Protein AF-A0A1M4E6E7-F1 (afdb_monomer)

Solvent-accessible surface area (backbone atoms only — not comparable to full-atom values): 6528 Å² total; per-residue (Å²): 132,89,39,64,47,79,44,74,67,29,55,73,58,96,92,48,53,74,45,84,75,86,51,70,71,58,51,50,50,50,50,45,44,38,40,73,74,68,56,32,71,35,40,33,35,38,52,87,64,72,74,53,52,64,54,43,57,74,66,66,56,88,43,69,46,52,59,44,64,66,33,90,90,25,52,57,87,53,26,81,80,34,68,26,37,28,43,30,72,54,100,85,47,65,46,80,37,74,61,40,56,54,48,54,56,53,59,74,77,104

pLDDT: mean 76.61, std 9.12, range [52.75, 95.19]

Nearest PDB structures (foldseek):
  7y4h-assembly1_A  TM=7.934E-01  e=4.158E-04  Actinomadura viridis
  4ap6-assembly3_C  TM=5.225E-01  e=5.499E-01  Homo sapiens
  4gx5-assembly2_D-3  TM=5.193E-01  e=1.842E+00  Geobacter sulfurreducens PCA
  4gx5-assembly1_A-2  TM=5.193E-01  e=1.970E+00  Geobacter sulfurreducens PCA
  4gx5-assembly1_B  TM=4.521E-01  e=3.606E+00  Geobacter sulfurreducens PCA

Mean predicted aligned error: 7.63 Å

Sequence (110 aa):
MKKGINYDTGFLPEGGSSRKVFEAETVAREMRVIADELHCQVVRVSGRDPELLDLFEREGVETALWFTFAGYTRLGEADLGSYGVVRMLDETRWEPKEVFHAMAARYARS

Structure (mmCIF, N/CA/C/O backbone):
data_AF-A0A1M4E6E7-F1
#
_entry.id   AF-A0A1M4E6E7-F1
#
loop_
_atom_site.group_PDB
_atom_site.id
_atom_site.type_symbol
_atom_site.label_atom_id
_atom_site.label_alt_id
_atom_site.label_comp_id
_atom_site.label_asym_id
_atom_site.label_entity_id
_atom_site.label_seq_id
_atom_site.pdbx_PDB_ins_code
_atom_site.Cartn_x
_atom_site.Cartn_y
_atom_site.Cartn_z
_atom_site.occupancy
_atom_site.B_iso_or_equiv
_atom_site.auth_seq_id
_atom_site.auth_comp_id
_atom_site.auth_asym_id
_atom_site.auth_atom_id
_atom_site.pdbx_PDB_model_num
ATOM 1 N N . MET A 1 1 ? -17.484 12.678 7.374 1.00 53.28 1 MET A N 1
ATOM 2 C CA . MET A 1 1 ? -16.614 12.327 6.230 1.00 53.28 1 MET A CA 1
ATOM 3 C C . MET A 1 1 ? -15.510 11.427 6.756 1.00 53.28 1 MET A C 1
ATOM 5 O O . MET A 1 1 ? -14.867 11.834 7.716 1.00 53.28 1 MET A O 1
ATOM 9 N N . LYS A 1 2 ? -15.349 10.205 6.225 1.00 66.50 2 LYS A N 1
ATOM 10 C CA . LYS A 1 2 ? -14.261 9.314 6.663 1.00 66.50 2 LYS A CA 1
ATOM 11 C C . LYS A 1 2 ? -12.926 9.893 6.190 1.00 66.50 2 LYS A C 1
ATOM 13 O O . LYS A 1 2 ? -12.819 10.284 5.030 1.00 66.50 2 LYS A O 1
ATOM 18 N N . LYS A 1 3 ? -11.943 9.986 7.086 1.00 66.94 3 LYS A N 1
ATOM 19 C CA . LYS A 1 3 ? -10.583 10.445 6.765 1.00 66.94 3 LYS A CA 1
ATOM 20 C C . LYS A 1 3 ? -9.712 9.235 6.462 1.00 66.94 3 LYS A C 1
ATOM 22 O O . LYS A 1 3 ? -9.804 8.238 7.173 1.00 66.94 3 LYS A O 1
ATOM 27 N N . GLY A 1 4 ? -8.873 9.323 5.437 1.00 78.50 4 GLY A N 1
ATOM 28 C CA . GLY A 1 4 ? -7.959 8.244 5.081 1.00 78.50 4 GLY A CA 1
ATOM 29 C C . GLY A 1 4 ? -6.560 8.740 4.760 1.00 78.50 4 GLY A C 1
ATOM 30 O O . GLY A 1 4 ? -6.378 9.917 4.454 1.00 78.50 4 GLY A O 1
ATOM 31 N N . ILE A 1 5 ? -5.585 7.839 4.849 1.00 77.88 5 ILE A N 1
ATOM 32 C CA . ILE A 1 5 ? -4.173 8.127 4.590 1.00 77.88 5 ILE A CA 1
ATOM 33 C C . ILE A 1 5 ? -3.546 7.030 3.731 1.00 77.88 5 ILE A C 1
ATOM 35 O O . ILE A 1 5 ? -3.950 5.870 3.799 1.00 77.88 5 ILE A O 1
ATOM 39 N N . ASN A 1 6 ? -2.559 7.396 2.912 1.00 80.44 6 ASN A N 1
ATOM 40 C CA . ASN A 1 6 ? -1.715 6.422 2.232 1.00 80.44 6 ASN A CA 1
ATOM 41 C C . ASN A 1 6 ? -0.545 6.014 3.137 1.00 80.44 6 ASN A C 1
ATOM 43 O O . ASN A 1 6 ? 0.188 6.878 3.611 1.00 80.44 6 ASN A O 1
ATOM 47 N N . TYR A 1 7 ? -0.341 4.714 3.310 1.00 81.94 7 TYR A N 1
ATOM 48 C CA . TYR A 1 7 ? 0.732 4.123 4.092 1.00 81.94 7 TYR A CA 1
ATOM 49 C C . TYR A 1 7 ? 1.666 3.329 3.171 1.00 81.94 7 TYR A C 1
ATOM 51 O O . TYR A 1 7 ? 1.301 2.278 2.646 1.00 81.94 7 TYR A O 1
ATOM 59 N N . ASP A 1 8 ? 2.856 3.873 2.919 1.00 80.44 8 ASP A N 1
ATOM 60 C CA . ASP A 1 8 ? 3.858 3.265 2.039 1.00 80.44 8 ASP A CA 1
ATOM 61 C C . ASP A 1 8 ? 4.680 2.227 2.825 1.00 80.44 8 ASP A C 1
ATOM 63 O O . ASP A 1 8 ? 5.282 2.542 3.861 1.00 80.44 8 ASP A O 1
ATOM 67 N N . THR A 1 9 ? 4.693 0.977 2.359 1.00 78.06 9 THR A N 1
ATOM 68 C CA . THR A 1 9 ? 5.478 -0.100 2.989 1.00 78.06 9 THR A CA 1
ATOM 69 C C . THR A 1 9 ? 6.909 -0.169 2.469 1.00 78.06 9 THR A C 1
ATOM 71 O O . THR A 1 9 ? 7.699 -0.975 2.951 1.00 78.06 9 THR A O 1
ATOM 74 N N . GLY A 1 10 ? 7.269 0.698 1.528 1.00 74.25 10 GLY A N 1
ATOM 75 C CA . GLY A 1 10 ? 8.558 0.736 0.871 1.00 74.25 10 GLY A CA 1
ATOM 76 C C . GLY A 1 10 ? 8.431 0.482 -0.627 1.00 74.25 10 GLY A C 1
ATOM 77 O O . GLY A 1 10 ? 7.708 -0.400 -1.097 1.00 74.25 10 GLY A O 1
ATOM 78 N N . PHE A 1 11 ? 9.212 1.240 -1.389 1.00 66.81 11 PHE A N 1
ATOM 79 C CA . PHE A 1 11 ? 9.469 0.987 -2.797 1.00 66.81 11 PHE A CA 1
ATOM 80 C C . PHE A 1 11 ? 10.733 0.125 -2.919 1.00 66.81 11 PHE A C 1
ATOM 82 O O . PHE A 1 11 ? 11.670 0.308 -2.145 1.00 66.81 11 PHE A O 1
ATOM 89 N N . LEU A 1 12 ? 10.779 -0.793 -3.889 1.00 62.50 12 LEU A N 1
ATOM 90 C CA . LEU A 1 12 ? 11.954 -1.634 -4.166 1.00 62.50 12 LEU A CA 1
ATOM 91 C C . LEU A 1 12 ? 12.690 -1.134 -5.430 1.00 62.50 12 LEU A C 1
ATOM 93 O O . LEU A 1 12 ? 12.469 -1.717 -6.496 1.00 62.50 12 LEU A O 1
ATOM 97 N N . PRO A 1 13 ? 13.494 -0.052 -5.390 1.00 58.88 13 PRO A N 1
ATOM 98 C CA . PRO A 1 13 ? 14.444 0.244 -6.459 1.00 58.88 13 PRO A CA 1
ATOM 99 C C . PRO A 1 13 ? 15.638 -0.721 -6.384 1.00 58.88 13 PRO A C 1
ATOM 101 O O . PRO A 1 13 ? 16.004 -1.150 -5.294 1.00 58.88 13 PRO A O 1
ATOM 104 N N . GLU A 1 14 ? 16.212 -1.056 -7.546 1.00 52.75 14 GLU A N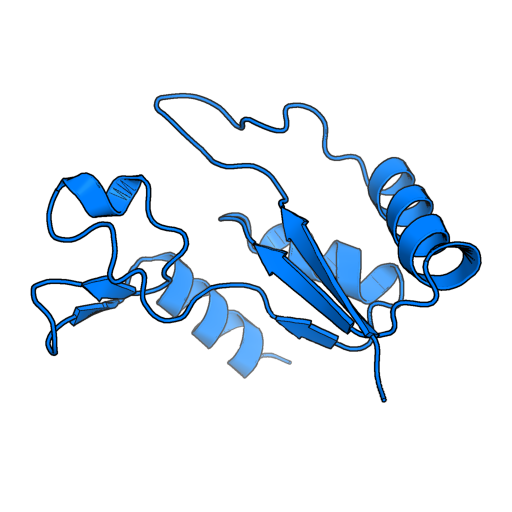 1
ATOM 105 C CA . GLU A 1 14 ? 17.452 -1.832 -7.761 1.00 52.75 14 GLU A CA 1
ATOM 106 C C . GLU A 1 14 ? 18.153 -2.341 -6.480 1.00 52.75 14 GLU A C 1
ATOM 108 O O . GLU A 1 14 ? 19.069 -1.716 -5.950 1.00 52.75 14 GLU A O 1
ATOM 113 N N . GLY A 1 15 ? 17.715 -3.502 -5.978 1.00 58.78 15 GLY A N 1
ATOM 114 C CA . GLY A 1 15 ? 18.430 -4.249 -4.937 1.00 58.78 15 GLY A CA 1
ATOM 115 C C . GLY A 1 15 ? 18.054 -3.981 -3.473 1.00 58.78 15 GLY A C 1
ATOM 116 O O . GLY A 1 15 ? 18.701 -4.557 -2.600 1.00 58.78 15 GLY A O 1
ATOM 117 N N . GLY A 1 16 ? 17.026 -3.183 -3.149 1.00 60.34 16 GLY A N 1
ATOM 118 C CA . GLY A 1 16 ? 16.581 -3.069 -1.749 1.00 60.34 16 GLY A CA 1
ATOM 119 C C . GLY A 1 16 ? 15.292 -2.285 -1.514 1.00 60.34 16 GLY A C 1
ATOM 120 O O . GLY A 1 16 ? 14.830 -1.558 -2.382 1.00 60.34 16 GLY A O 1
ATOM 121 N N . SER A 1 17 ? 14.699 -2.429 -0.323 1.00 71.75 17 SER A N 1
ATOM 122 C CA . SER A 1 17 ? 13.523 -1.645 0.093 1.00 71.75 17 SER A CA 1
ATOM 123 C C . SER A 1 17 ? 13.936 -0.257 0.576 1.00 71.75 17 SER A C 1
ATOM 125 O O . SER A 1 17 ? 14.875 -0.121 1.366 1.00 71.75 17 SER A O 1
ATOM 127 N N . SER A 1 18 ? 13.203 0.782 0.162 1.00 73.12 18 SER A N 1
ATOM 128 C CA . SER A 1 18 ? 13.336 2.131 0.725 1.00 73.12 18 SER A CA 1
ATOM 129 C C . SER A 1 18 ? 12.997 2.156 2.218 1.00 73.12 18 SER A C 1
ATOM 131 O O . SER A 1 18 ? 13.560 2.955 2.967 1.00 73.12 18 SER A O 1
ATOM 133 N N . ARG A 1 19 ? 12.143 1.231 2.671 1.00 78.62 19 ARG A N 1
ATOM 134 C CA . ARG A 1 19 ? 11.858 0.975 4.080 1.00 78.62 19 ARG A CA 1
ATOM 135 C C . ARG A 1 19 ? 12.600 -0.281 4.529 1.00 78.62 19 ARG A C 1
ATOM 137 O O . ARG A 1 19 ? 12.144 -1.401 4.332 1.00 78.62 19 ARG A O 1
ATOM 144 N N . LYS A 1 20 ? 13.776 -0.071 5.123 1.00 70.94 20 LYS A N 1
ATOM 145 C CA . LYS A 1 20 ? 14.710 -1.145 5.505 1.00 70.94 20 LYS A CA 1
ATOM 146 C C . LYS A 1 20 ? 14.285 -1.945 6.737 1.00 70.94 20 LYS A C 1
ATOM 148 O O . LYS A 1 20 ? 14.774 -3.049 6.927 1.00 70.94 20 LYS A O 1
ATOM 153 N N . VAL A 1 21 ? 13.429 -1.369 7.579 1.00 75.06 21 VAL A N 1
ATOM 154 C CA . VAL A 1 21 ? 12.944 -1.985 8.819 1.00 75.06 21 VAL A CA 1
ATOM 155 C C . VAL A 1 21 ? 11.422 -1.938 8.800 1.00 75.06 21 VAL A C 1
ATOM 157 O O . VAL A 1 21 ? 10.828 -0.858 8.698 1.00 75.06 21 VAL A O 1
ATOM 160 N N . PHE A 1 22 ? 10.803 -3.113 8.872 1.00 77.31 22 PHE A N 1
ATOM 161 C CA . PHE A 1 22 ? 9.354 -3.284 8.850 1.00 77.31 22 PHE A CA 1
ATOM 162 C C . PHE A 1 22 ? 8.945 -4.322 9.899 1.00 77.31 22 PHE A C 1
ATOM 164 O O . PHE A 1 22 ? 8.642 -5.467 9.589 1.00 77.31 22 PHE A O 1
ATOM 171 N N . GLU A 1 23 ? 8.993 -3.914 11.167 1.00 82.00 23 GLU A N 1
ATOM 172 C CA . GLU A 1 23 ? 8.640 -4.771 12.302 1.00 82.00 23 GLU A CA 1
ATOM 173 C C . GLU A 1 23 ? 7.173 -4.597 12.692 1.00 82.00 23 GLU A C 1
ATOM 175 O O . GLU A 1 23 ? 6.666 -3.470 12.727 1.00 82.00 23 GLU A O 1
ATOM 180 N N . ALA A 1 24 ? 6.521 -5.695 13.081 1.00 77.69 24 ALA A N 1
ATOM 181 C CA . ALA A 1 24 ? 5.116 -5.710 13.492 1.00 77.69 24 ALA A CA 1
ATOM 182 C C . ALA A 1 24 ? 4.796 -4.663 14.572 1.00 77.69 24 ALA A C 1
ATOM 184 O O . ALA A 1 24 ? 3.830 -3.917 14.452 1.00 77.69 24 ALA A O 1
ATOM 185 N N . GLU A 1 25 ? 5.660 -4.530 15.582 1.00 83.50 25 GLU A N 1
ATOM 186 C CA . GLU A 1 25 ? 5.485 -3.553 16.663 1.00 83.50 25 GLU A CA 1
ATOM 187 C C . GLU A 1 25 ? 5.522 -2.099 16.160 1.00 83.50 25 GLU A C 1
ATOM 189 O O . GLU A 1 25 ? 4.802 -1.228 16.657 1.00 83.50 25 GLU A O 1
ATOM 194 N N . THR A 1 26 ? 6.348 -1.825 15.146 1.00 86.12 26 THR A N 1
ATOM 195 C CA . THR A 1 26 ? 6.436 -0.491 14.545 1.00 86.12 26 THR A CA 1
ATOM 196 C C . THR A 1 26 ? 5.173 -0.177 13.754 1.00 86.12 26 THR A C 1
ATOM 198 O O . THR A 1 26 ? 4.623 0.910 13.918 1.00 86.12 26 THR A O 1
ATOM 201 N N . VAL A 1 27 ? 4.669 -1.138 12.976 1.00 83.94 27 VAL A N 1
ATOM 202 C CA . VAL A 1 27 ? 3.397 -0.995 12.252 1.00 83.94 27 VAL A CA 1
ATOM 203 C C . VAL A 1 27 ? 2.245 -0.786 13.232 1.00 83.94 27 VAL A C 1
ATOM 205 O O . VAL A 1 27 ? 1.491 0.167 13.076 1.00 83.94 27 VAL A O 1
ATOM 208 N N . ALA A 1 28 ? 2.160 -1.585 14.298 1.00 83.69 28 ALA A N 1
ATOM 209 C CA . ALA A 1 28 ? 1.142 -1.457 15.341 1.00 83.69 28 ALA A CA 1
ATOM 210 C C . ALA A 1 28 ? 1.148 -0.073 16.011 1.00 83.69 28 ALA A C 1
ATOM 212 O O . ALA A 1 28 ? 0.109 0.526 16.294 1.00 83.69 28 ALA A O 1
ATOM 213 N N . ARG A 1 29 ? 2.339 0.472 16.286 1.00 87.75 29 ARG A N 1
ATOM 214 C CA . ARG A 1 29 ? 2.479 1.837 16.808 1.00 87.75 29 ARG A CA 1
ATOM 215 C C . ARG A 1 29 ? 2.008 2.875 15.791 1.00 87.75 29 ARG A C 1
ATOM 217 O O . ARG A 1 29 ? 1.269 3.777 16.160 1.00 87.75 29 ARG A O 1
ATOM 224 N N . GLU A 1 30 ? 2.406 2.753 14.532 1.00 89.50 30 GLU A N 1
ATOM 225 C CA . GLU A 1 30 ? 2.025 3.702 13.481 1.00 89.50 30 GLU A CA 1
ATOM 226 C C . GLU A 1 30 ? 0.522 3.657 13.171 1.00 89.50 30 GLU A C 1
ATOM 228 O O . GLU A 1 30 ? -0.085 4.709 12.980 1.00 89.50 30 GLU A O 1
ATOM 233 N N . MET A 1 31 ? -0.106 2.478 13.204 1.00 86.94 31 MET A N 1
ATOM 234 C CA . MET A 1 31 ? -1.559 2.340 13.067 1.00 86.94 31 MET A CA 1
AT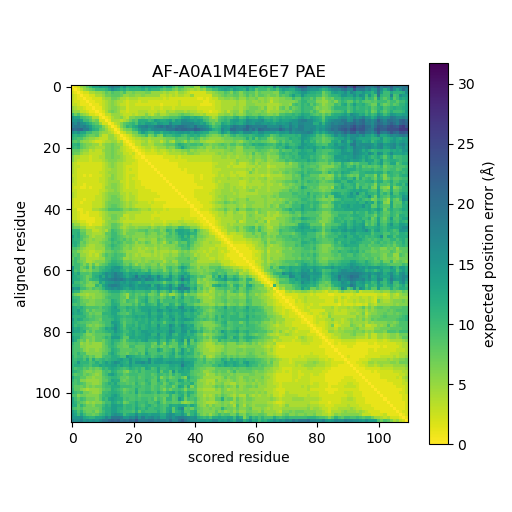OM 235 C C . MET A 1 31 ? -2.301 3.027 14.215 1.00 86.94 31 MET A C 1
ATOM 237 O O . MET A 1 31 ? -3.269 3.740 13.959 1.00 86.94 31 MET A O 1
ATOM 241 N N . ARG A 1 32 ? -1.805 2.911 15.457 1.00 87.50 32 ARG A N 1
ATOM 242 C CA . ARG A 1 32 ? -2.347 3.665 16.600 1.00 87.50 32 ARG A CA 1
ATOM 243 C C . ARG A 1 32 ? -2.236 5.172 16.399 1.00 87.50 32 ARG A C 1
ATOM 245 O O . ARG A 1 32 ? -3.216 5.867 16.600 1.00 87.50 32 ARG A O 1
ATOM 252 N N . VAL A 1 33 ? -1.105 5.684 15.914 1.00 88.19 33 VAL A N 1
ATOM 253 C CA . VAL A 1 33 ? -0.969 7.120 15.591 1.00 88.19 33 VAL A CA 1
ATOM 254 C C . VAL A 1 33 ? -1.988 7.544 14.523 1.00 88.19 33 VAL A C 1
ATOM 256 O O . VAL A 1 33 ? -2.669 8.559 14.663 1.00 88.19 33 VAL A O 1
ATOM 259 N N . ILE A 1 34 ? -2.139 6.757 13.455 1.00 85.69 34 ILE A N 1
ATOM 260 C CA . ILE A 1 34 ? -3.090 7.039 12.369 1.00 85.69 34 ILE A CA 1
ATOM 261 C C . ILE A 1 34 ? -4.538 7.060 12.883 1.00 85.69 34 ILE A C 1
ATOM 263 O O . ILE A 1 34 ? -5.318 7.934 12.494 1.00 85.69 34 ILE A O 1
ATOM 267 N N . ALA A 1 35 ? -4.897 6.124 13.758 1.00 83.00 35 ALA A N 1
ATOM 268 C CA . ALA A 1 35 ? -6.240 6.012 14.310 1.00 83.00 35 ALA A CA 1
ATOM 269 C C . ALA A 1 35 ? -6.514 7.051 15.409 1.00 83.00 35 ALA A C 1
ATOM 271 O O . ALA A 1 35 ? -7.506 7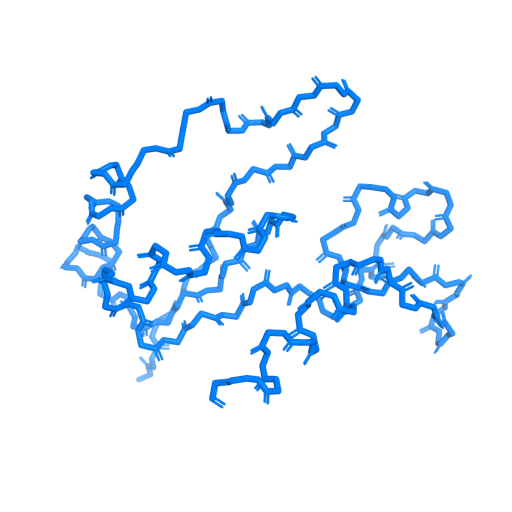.775 15.345 1.00 83.00 35 ALA A O 1
ATOM 272 N N . ASP A 1 36 ? -5.629 7.158 16.393 1.00 85.56 36 ASP A N 1
ATOM 273 C CA . ASP A 1 36 ? -5.883 7.894 17.630 1.00 85.56 36 ASP A CA 1
ATOM 274 C C . ASP A 1 36 ? -5.498 9.366 17.505 1.00 85.56 36 ASP A C 1
ATOM 276 O O . ASP A 1 36 ? -6.222 10.230 17.995 1.00 85.56 36 ASP A O 1
ATOM 280 N N . GLU A 1 37 ? -4.394 9.669 16.817 1.00 88.12 37 GLU A N 1
ATOM 281 C CA . GLU A 1 37 ? -3.884 11.039 16.697 1.00 88.12 37 GLU A CA 1
ATOM 282 C C . GLU A 1 37 ? -4.360 11.720 15.408 1.00 88.12 37 GLU A C 1
ATOM 284 O O . GLU A 1 37 ? -4.767 12.882 15.425 1.00 88.12 37 GLU A O 1
ATOM 289 N N . LEU A 1 38 ? -4.352 11.009 14.273 1.00 83.25 38 LEU A N 1
ATOM 290 C CA . LEU A 1 38 ? -4.810 11.567 12.989 1.00 83.25 38 LEU A CA 1
ATOM 291 C C . LEU A 1 38 ? -6.326 11.395 12.777 1.00 83.25 38 LEU A C 1
ATOM 293 O O . LEU A 1 38 ? -6.940 12.083 11.941 1.00 83.25 38 LEU A O 1
ATOM 297 N N . HIS A 1 39 ? -6.959 10.515 13.562 1.00 80.25 39 HIS A N 1
ATOM 298 C CA . HIS A 1 39 ? -8.373 10.151 13.443 1.00 80.25 39 HIS A CA 1
ATOM 299 C C . HIS A 1 39 ? -8.738 9.686 12.023 1.00 80.25 39 HIS A C 1
ATOM 301 O O . HIS A 1 39 ? -9.805 10.025 11.493 1.00 80.25 39 HIS A O 1
ATOM 307 N N . CYS A 1 40 ? -7.819 8.968 11.374 1.00 79.19 40 CYS A N 1
ATOM 308 C CA . CYS A 1 40 ? -8.029 8.318 10.088 1.00 79.19 40 CYS A CA 1
ATOM 309 C C . CYS A 1 40 ? -8.641 6.931 10.302 1.00 79.19 40 CYS A C 1
ATOM 311 O O . CYS A 1 40 ? -8.268 6.195 11.204 1.00 79.19 40 CYS A O 1
ATOM 313 N N . GLN A 1 41 ? -9.594 6.584 9.444 1.00 74.62 41 GLN A N 1
ATOM 314 C CA . GLN A 1 41 ? -10.405 5.364 9.528 1.00 74.62 41 GLN A CA 1
ATOM 315 C C . GLN A 1 41 ? -10.180 4.444 8.323 1.00 74.62 41 GLN A C 1
ATOM 317 O O . GLN A 1 41 ? -10.732 3.355 8.254 1.00 74.62 41 GLN A O 1
ATOM 322 N N . VAL A 1 42 ? -9.429 4.915 7.324 1.00 78.62 42 VAL A N 1
ATOM 323 C CA . VAL A 1 42 ? -9.151 4.188 6.085 1.00 78.62 42 VAL A CA 1
ATOM 324 C C . VAL A 1 42 ? -7.666 4.309 5.787 1.00 78.62 42 VAL A C 1
ATOM 326 O O . VAL A 1 42 ? -7.132 5.419 5.743 1.00 78.62 42 VAL A O 1
ATOM 329 N N . VAL A 1 43 ? -7.003 3.185 5.544 1.00 79.81 43 VAL A N 1
ATOM 330 C CA . VAL A 1 43 ? -5.593 3.172 5.160 1.00 79.81 43 VAL A CA 1
ATOM 331 C C . VAL A 1 43 ? -5.488 2.612 3.751 1.00 79.81 43 VAL A C 1
ATOM 333 O O . VAL A 1 43 ? -5.904 1.499 3.456 1.00 79.81 43 VAL A O 1
ATOM 336 N N . ARG A 1 44 ? -4.927 3.390 2.834 1.00 77.31 44 ARG A N 1
ATOM 337 C CA . ARG A 1 44 ? -4.481 2.860 1.550 1.00 77.31 44 ARG A CA 1
ATOM 338 C C . ARG A 1 44 ? -3.040 2.408 1.724 1.00 77.31 44 ARG A C 1
ATOM 340 O O . ARG A 1 44 ? -2.157 3.248 1.840 1.00 77.31 44 ARG A O 1
ATOM 347 N N . VAL A 1 45 ? -2.795 1.110 1.750 1.00 77.50 45 VAL A N 1
ATOM 348 C CA . VAL A 1 45 ? -1.431 0.584 1.756 1.00 77.50 45 VAL A CA 1
ATOM 349 C C . VAL A 1 45 ? -0.859 0.719 0.339 1.00 77.50 45 VAL A C 1
ATOM 351 O O . VAL A 1 45 ? -1.585 0.596 -0.637 1.00 77.50 45 VAL A O 1
ATOM 354 N N . SER A 1 46 ? 0.415 1.053 0.187 1.00 74.56 46 SER A N 1
ATOM 355 C CA . SER A 1 46 ? 1.092 1.010 -1.114 1.00 74.56 46 SER A CA 1
ATOM 356 C C . SER A 1 46 ? 2.425 0.289 -0.948 1.00 74.56 46 SER A C 1
ATOM 358 O O . SER A 1 46 ? 3.270 0.762 -0.196 1.00 74.56 46 SER A O 1
ATOM 360 N N . GLY A 1 47 ? 2.630 -0.825 -1.654 1.00 72.12 47 GLY A N 1
ATOM 361 C CA . GLY A 1 47 ? 3.914 -1.536 -1.671 1.00 72.12 47 GLY A CA 1
ATOM 362 C C . GLY A 1 47 ? 3.804 -2.978 -2.163 1.00 72.12 47 GLY A C 1
ATOM 363 O O . GLY A 1 47 ? 2.705 -3.496 -2.309 1.00 72.12 47 GLY A O 1
ATOM 364 N N . ARG A 1 48 ? 4.942 -3.616 -2.479 1.00 67.31 48 ARG A N 1
ATOM 365 C CA . ARG A 1 48 ? 4.999 -4.862 -3.276 1.00 67.31 48 ARG A CA 1
ATOM 366 C C . ARG A 1 48 ? 4.900 -6.191 -2.528 1.00 67.31 48 ARG A C 1
ATOM 368 O O . ARG A 1 48 ? 4.804 -7.216 -3.194 1.00 67.31 48 ARG A O 1
ATOM 375 N N . ASP A 1 49 ? 4.891 -6.177 -1.202 1.00 70.50 49 ASP A N 1
ATOM 376 C CA . ASP A 1 49 ? 4.937 -7.395 -0.393 1.00 70.50 49 ASP A CA 1
ATOM 377 C C . ASP A 1 49 ? 3.541 -7.784 0.131 1.00 70.50 49 ASP A C 1
ATOM 379 O O . ASP A 1 49 ? 3.023 -7.102 1.017 1.00 70.50 49 ASP A O 1
ATOM 383 N N . PRO A 1 50 ? 2.904 -8.839 -0.411 1.00 66.00 50 PRO A N 1
ATOM 384 C CA . PRO A 1 50 ? 1.593 -9.282 0.042 1.00 66.00 50 PRO A CA 1
ATOM 385 C C . PRO A 1 50 ? 1.613 -9.935 1.433 1.00 66.00 50 PRO A C 1
ATOM 387 O O . PRO A 1 50 ? 0.549 -10.019 2.038 1.00 66.00 50 PRO A O 1
ATOM 390 N N . GLU A 1 51 ? 2.759 -10.374 1.971 1.00 68.88 51 GLU A N 1
ATOM 391 C CA . GLU A 1 51 ? 2.822 -10.985 3.314 1.00 68.88 51 GLU A CA 1
ATOM 392 C C . GLU A 1 51 ? 2.481 -9.981 4.418 1.00 68.88 51 GLU A C 1
ATOM 394 O O . GLU A 1 51 ? 1.993 -10.344 5.489 1.00 68.88 51 GLU A O 1
ATOM 399 N N . LEU A 1 52 ? 2.646 -8.686 4.139 1.00 72.00 52 LEU A N 1
ATOM 400 C CA . LEU A 1 52 ? 2.279 -7.644 5.087 1.00 72.00 52 LEU A CA 1
ATOM 401 C C . LEU A 1 52 ? 0.754 -7.560 5.289 1.00 72.00 52 LEU A C 1
ATOM 403 O O . LEU A 1 52 ? 0.325 -6.949 6.265 1.00 72.00 52 LEU A O 1
ATOM 407 N N . LEU A 1 53 ? -0.074 -8.143 4.403 1.00 70.25 53 LEU A N 1
ATOM 408 C CA . LEU A 1 53 ? -1.542 -8.138 4.533 1.00 70.25 53 LEU A CA 1
ATOM 409 C C . LEU A 1 53 ? -1.975 -8.746 5.864 1.00 70.25 53 LEU A C 1
ATOM 411 O O . LEU A 1 53 ? -2.768 -8.147 6.590 1.00 70.25 53 LEU A O 1
ATOM 415 N N . ASP A 1 54 ? -1.385 -9.889 6.207 1.00 74.44 54 ASP A N 1
ATOM 416 C CA . ASP A 1 54 ? -1.703 -10.623 7.428 1.00 74.44 54 ASP A CA 1
ATOM 417 C C . ASP A 1 54 ? -1.331 -9.805 8.678 1.00 74.44 54 ASP A C 1
ATOM 419 O O . ASP A 1 54 ? -1.976 -9.907 9.722 1.00 74.44 54 ASP A O 1
ATOM 423 N N . LEU A 1 55 ? -0.313 -8.944 8.575 1.00 75.88 55 LEU A N 1
ATOM 424 C CA . LEU A 1 55 ? 0.072 -8.037 9.650 1.00 75.88 55 LEU A CA 1
ATOM 425 C C . LEU A 1 55 ? -0.952 -6.908 9.841 1.00 75.88 55 LEU A C 1
ATOM 427 O O . LEU A 1 55 ? -1.351 -6.652 10.972 1.00 75.88 55 LEU A O 1
ATOM 431 N N . PHE A 1 56 ? -1.421 -6.253 8.776 1.00 74.19 56 PHE A N 1
ATOM 432 C CA . PHE A 1 56 ? -2.431 -5.193 8.926 1.00 74.19 56 PHE A CA 1
ATOM 433 C C . PHE A 1 56 ? -3.796 -5.730 9.367 1.00 74.19 56 PHE A C 1
ATOM 435 O O . PHE A 1 56 ? -4.481 -5.062 10.143 1.00 74.19 56 PHE A O 1
ATOM 442 N N . GLU A 1 57 ? -4.178 -6.928 8.913 1.00 72.31 57 GLU A N 1
ATOM 443 C CA . GLU A 1 57 ? -5.385 -7.613 9.391 1.00 72.31 57 GLU A CA 1
ATOM 444 C C . GLU A 1 57 ? -5.308 -7.852 10.909 1.00 72.31 57 GLU A C 1
ATOM 446 O O . GLU A 1 57 ? -6.255 -7.541 11.633 1.00 72.31 57 GLU A O 1
ATOM 451 N N . ARG A 1 58 ? -4.159 -8.325 11.417 1.00 74.25 58 ARG A N 1
ATOM 452 C CA . ARG A 1 58 ? -3.935 -8.533 12.859 1.00 74.25 58 ARG A CA 1
ATOM 453 C C . ARG A 1 58 ? -4.012 -7.250 13.685 1.00 74.25 58 ARG A C 1
ATOM 455 O O . ARG A 1 58 ? -4.486 -7.299 14.815 1.00 74.25 58 ARG A O 1
ATOM 462 N N . GLU A 1 59 ? -3.565 -6.126 13.134 1.00 73.31 59 GLU A N 1
ATOM 463 C CA . GLU A 1 59 ? -3.536 -4.833 13.831 1.00 73.31 59 GLU A CA 1
ATOM 464 C C . GLU A 1 59 ? -4.845 -4.026 13.692 1.00 73.31 59 GLU A C 1
ATOM 466 O O . GLU A 1 59 ? -4.913 -2.874 14.118 1.00 73.31 59 GLU A O 1
ATOM 471 N N . GLY A 1 60 ? -5.905 -4.616 13.125 1.00 65.44 60 GLY A N 1
ATOM 472 C CA . GLY A 1 60 ? -7.247 -4.022 13.123 1.00 65.44 60 GLY A CA 1
ATOM 473 C C . GLY A 1 60 ? -7.488 -2.959 12.048 1.00 65.44 60 GLY A C 1
ATOM 474 O O . GLY A 1 60 ? -8.362 -2.106 12.210 1.00 65.44 60 GLY A O 1
ATOM 475 N N . VAL A 1 61 ? -6.745 -2.989 10.937 1.00 65.81 61 VAL A N 1
ATOM 476 C CA . VAL A 1 61 ? -6.999 -2.095 9.7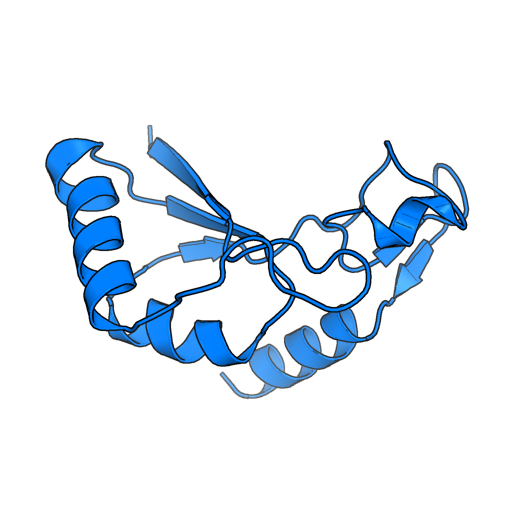97 1.00 65.81 61 VAL A CA 1
ATOM 477 C C . VAL A 1 61 ? -8.272 -2.540 9.059 1.00 65.81 61 VAL A C 1
ATOM 479 O O . VAL A 1 61 ? -8.233 -3.426 8.212 1.00 65.81 61 VAL A O 1
ATOM 482 N N . GLU A 1 62 ? -9.410 -1.897 9.352 1.00 56.38 62 GLU A N 1
ATOM 483 C CA . GLU A 1 62 ? -10.739 -2.245 8.800 1.00 56.38 62 GLU A CA 1
ATOM 484 C C . GLU A 1 62 ? -10.854 -2.116 7.269 1.00 56.38 62 GLU A C 1
ATOM 486 O O . GLU A 1 62 ? -11.753 -2.685 6.649 1.00 56.38 62 GLU A O 1
ATOM 491 N N . THR A 1 63 ? -9.999 -1.324 6.619 1.00 56.91 63 THR A N 1
ATOM 492 C CA . THR A 1 63 ? -9.984 -1.190 5.156 1.00 56.91 63 THR A CA 1
ATOM 493 C C . THR A 1 63 ? -8.578 -0.837 4.688 1.00 56.91 63 THR A C 1
ATOM 495 O O . THR A 1 63 ? -8.154 0.311 4.836 1.00 56.91 63 THR A O 1
ATOM 498 N N . ALA A 1 64 ? -7.883 -1.822 4.111 1.00 61.09 64 ALA A N 1
ATOM 499 C CA . ALA A 1 64 ? -6.595 -1.671 3.441 1.00 61.09 64 ALA A CA 1
ATOM 500 C C . ALA A 1 64 ? -6.779 -1.715 1.912 1.00 61.09 64 ALA A C 1
ATOM 502 O O . ALA A 1 64 ? -7.147 -2.743 1.348 1.00 61.09 64 ALA A O 1
ATOM 503 N N . LEU A 1 65 ? -6.522 -0.604 1.219 1.00 67.25 65 LEU A N 1
ATOM 504 C CA . LEU A 1 65 ? -6.459 -0.566 -0.252 1.00 67.25 65 LEU A CA 1
ATOM 505 C C . LEU A 1 65 ? -4.995 -0.687 -0.668 1.00 67.25 65 LEU A C 1
ATOM 507 O O . LEU A 1 65 ? -4.274 0.280 -0.492 1.00 67.25 65 LEU A O 1
ATOM 511 N N . TRP A 1 66 ? -4.551 -1.841 -1.166 1.00 61.84 66 TRP A N 1
ATOM 512 C CA . TRP A 1 66 ? -3.119 -2.186 -1.230 1.00 61.84 66 TRP A CA 1
ATOM 513 C C . TRP A 1 66 ? -2.321 -1.591 -2.399 1.00 61.84 66 TRP A C 1
ATOM 515 O O . TRP A 1 66 ? -1.093 -1.506 -2.357 1.00 61.84 66 TRP A O 1
ATOM 525 N N . PHE A 1 67 ? -2.999 -1.194 -3.474 1.00 67.19 67 PHE A N 1
ATOM 526 C CA . PHE A 1 67 ? -2.314 -0.680 -4.651 1.00 67.19 67 PHE A CA 1
ATOM 527 C C . PHE A 1 67 ? -3.139 0.290 -5.469 1.00 67.19 67 PHE A C 1
ATOM 529 O O . PHE A 1 67 ? -4.369 0.312 -5.444 1.00 67.19 67 PHE A O 1
ATOM 536 N N . THR A 1 68 ? -2.409 1.048 -6.286 1.00 77.31 68 THR A N 1
ATOM 537 C CA . THR A 1 68 ? -3.008 1.726 -7.429 1.00 77.31 68 THR A CA 1
ATOM 538 C C . THR A 1 68 ? -3.319 0.674 -8.489 1.00 77.31 68 THR A C 1
ATOM 540 O O . THR A 1 68 ? -2.503 -0.206 -8.744 1.00 77.31 68 THR A O 1
ATOM 543 N N . PHE A 1 69 ? -4.479 0.756 -9.136 1.00 80.06 69 PHE A N 1
ATOM 544 C CA . PHE A 1 69 ? -4.767 -0.132 -10.260 1.00 80.06 69 PHE A CA 1
ATOM 545 C C . PHE A 1 69 ? -3.755 0.099 -11.396 1.00 80.06 69 PHE A C 1
ATOM 547 O O . PHE A 1 69 ? -3.002 -0.802 -11.754 1.00 80.06 69 PHE A O 1
ATOM 554 N N . ALA A 1 70 ? -3.652 1.348 -11.856 1.00 82.94 70 ALA A N 1
ATOM 555 C CA . ALA A 1 70 ? -2.816 1.780 -12.971 1.00 82.94 70 ALA A CA 1
ATOM 556 C C . ALA A 1 70 ? -2.061 3.079 -12.645 1.00 82.94 70 ALA A C 1
ATOM 558 O O . ALA A 1 70 ? -2.651 4.037 -12.141 1.00 82.94 70 ALA A O 1
ATOM 559 N N . GLY A 1 71 ? -0.764 3.132 -12.959 1.00 83.25 71 GLY A N 1
ATOM 560 C CA . GLY A 1 71 ? 0.049 4.343 -12.830 1.00 83.25 71 GLY A CA 1
ATOM 561 C C . GLY A 1 71 ? 0.233 5.049 -14.169 1.00 83.25 71 GLY A C 1
ATOM 562 O O . GLY A 1 71 ? 1.183 4.768 -14.889 1.00 83.25 71 GLY A O 1
ATOM 563 N N . TYR A 1 72 ? -0.642 6.003 -14.483 1.00 81.56 72 TYR A N 1
ATOM 564 C CA . TYR A 1 72 ? -0.636 6.720 -15.768 1.00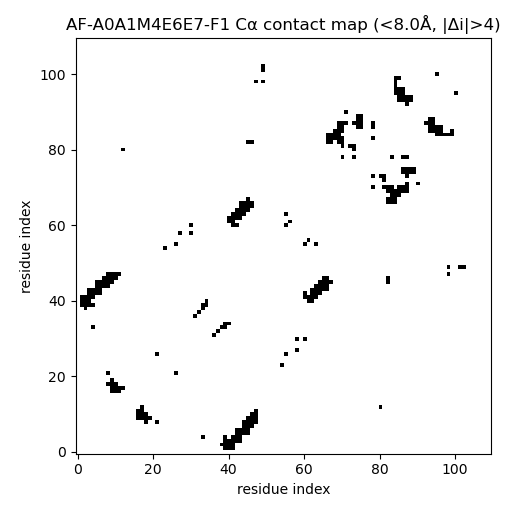 81.56 72 TYR A CA 1
ATOM 565 C C . TYR A 1 72 ? 0.580 7.636 -15.987 1.00 81.56 72 TYR A C 1
ATOM 567 O O . TYR A 1 72 ? 0.833 8.072 -17.103 1.00 81.56 72 TYR A O 1
ATOM 575 N N . THR A 1 73 ? 1.350 7.933 -14.939 1.00 80.62 73 THR A N 1
ATOM 576 C CA . THR A 1 73 ? 2.527 8.814 -15.015 1.00 80.62 73 THR A CA 1
ATOM 577 C C . THR A 1 73 ? 3.826 8.078 -15.344 1.00 80.62 73 THR A C 1
ATOM 579 O O . THR A 1 73 ? 4.857 8.724 -15.523 1.00 80.62 73 THR A O 1
ATOM 582 N N . ARG A 1 74 ? 3.809 6.739 -15.399 1.00 80.31 74 ARG A N 1
ATOM 583 C CA . ARG A 1 74 ? 4.984 5.898 -15.667 1.00 80.31 74 ARG A CA 1
ATOM 584 C C . ARG A 1 74 ? 4.594 4.701 -16.536 1.00 80.31 74 ARG A C 1
ATOM 586 O O . ARG A 1 74 ? 4.178 3.669 -16.020 1.00 80.31 74 ARG A O 1
ATOM 593 N N . LEU A 1 75 ? 4.716 4.873 -17.850 1.00 84.31 75 LEU A N 1
ATOM 594 C CA . LEU A 1 75 ? 4.346 3.887 -18.873 1.00 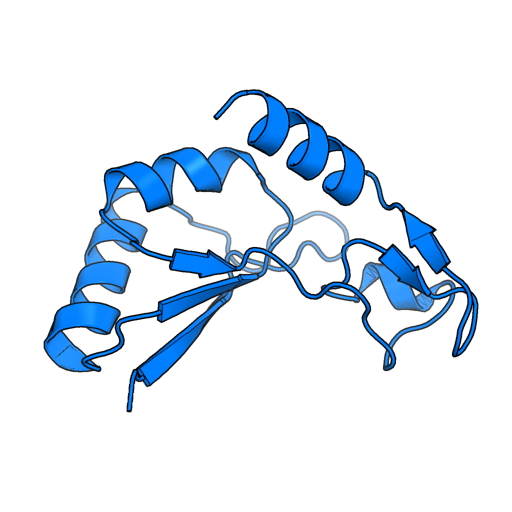84.31 75 LEU A CA 1
ATOM 595 C C . LEU A 1 75 ? 5.569 3.081 -19.349 1.00 84.31 75 LEU A C 1
ATOM 597 O O . LEU A 1 75 ? 6.707 3.535 -19.205 1.00 84.31 75 LEU A O 1
ATOM 601 N N . GLY A 1 76 ? 5.340 1.919 -19.969 1.00 79.75 76 GLY A N 1
ATOM 602 C CA . GLY A 1 76 ? 6.397 1.142 -20.629 1.00 79.75 76 GLY A CA 1
ATOM 603 C C . GLY A 1 76 ? 7.531 0.733 -19.680 1.00 79.75 76 GLY A C 1
ATOM 604 O O . GLY A 1 76 ? 7.277 0.205 -18.602 1.00 79.75 76 GLY A O 1
ATOM 605 N N . GLU A 1 77 ? 8.788 0.979 -20.059 1.00 79.38 77 GLU A N 1
ATOM 606 C CA . GLU A 1 77 ? 9.964 0.628 -19.241 1.00 79.38 77 GLU A CA 1
ATOM 607 C C . GLU A 1 77 ? 10.040 1.407 -17.913 1.00 79.38 77 GLU A C 1
ATOM 609 O O . GLU A 1 77 ? 10.580 0.908 -16.925 1.00 79.38 77 GLU A O 1
ATOM 614 N N . ALA A 1 78 ? 9.440 2.602 -17.841 1.00 78.50 78 ALA A N 1
ATOM 615 C CA . ALA A 1 78 ? 9.417 3.416 -16.623 1.00 78.50 78 ALA A CA 1
ATOM 616 C C . ALA A 1 78 ? 8.456 2.874 -15.542 1.00 78.50 78 ALA A C 1
ATOM 618 O O . ALA A 1 78 ? 8.502 3.317 -14.387 1.00 78.50 78 ALA A O 1
ATOM 619 N N . ASP A 1 79 ? 7.599 1.909 -15.891 1.00 81.50 79 ASP A N 1
ATOM 620 C CA . ASP A 1 79 ? 6.601 1.301 -15.006 1.00 81.50 79 ASP A CA 1
ATOM 621 C C . ASP A 1 79 ? 7.208 0.519 -13.826 1.00 81.50 79 ASP A C 1
ATOM 623 O O . ASP A 1 79 ? 6.540 0.321 -12.810 1.00 81.50 79 ASP A O 1
A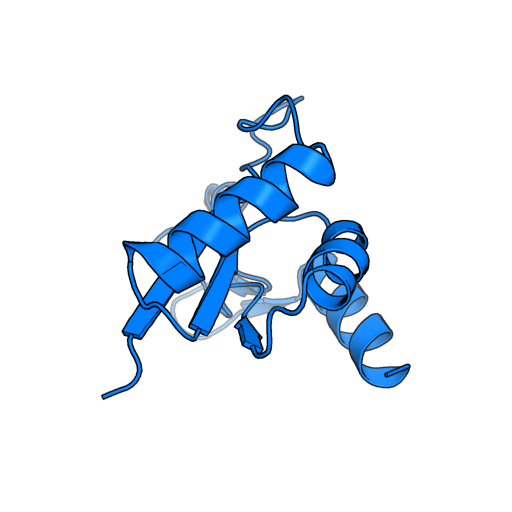TOM 627 N N . LEU A 1 80 ? 8.493 0.151 -13.876 1.00 72.81 80 LEU A N 1
ATOM 628 C CA . LEU A 1 80 ? 9.177 -0.468 -12.732 1.00 72.81 80 LEU A CA 1
ATOM 629 C C . LEU A 1 80 ? 9.074 0.402 -11.459 1.00 72.81 80 LEU A C 1
ATOM 631 O O . LEU A 1 80 ? 9.000 -0.119 -10.340 1.00 72.81 80 LEU A O 1
ATOM 635 N N . GLY A 1 81 ? 9.011 1.726 -11.660 1.00 71.19 81 GLY A N 1
ATOM 636 C CA . GLY A 1 81 ? 8.799 2.764 -10.649 1.00 71.19 81 GLY A CA 1
ATOM 637 C C . GLY A 1 81 ? 7.343 3.092 -10.312 1.00 71.19 81 GLY A C 1
ATOM 638 O O . GLY A 1 81 ? 7.099 3.994 -9.516 1.00 71.19 81 GLY A O 1
ATOM 639 N N . SER A 1 82 ? 6.381 2.435 -10.956 1.00 75.94 82 SER A N 1
ATOM 640 C CA . SER A 1 82 ? 4.949 2.659 -10.770 1.00 75.94 82 SER A CA 1
ATOM 641 C C . SER A 1 82 ? 4.401 1.825 -9.614 1.00 75.94 82 SER A C 1
ATOM 643 O O . SER A 1 82 ? 4.712 0.642 -9.475 1.00 75.94 82 SER A O 1
ATOM 645 N N . TYR A 1 83 ? 3.495 2.424 -8.840 1.00 71.56 83 TYR A N 1
ATOM 646 C CA . TYR A 1 83 ? 2.719 1.750 -7.793 1.00 71.56 83 TYR A CA 1
ATOM 647 C C . TYR A 1 83 ? 1.467 1.019 -8.340 1.00 71.56 83 TYR A C 1
ATOM 649 O O . TYR A 1 83 ? 0.583 0.658 -7.563 1.00 71.56 83 TYR A O 1
ATOM 657 N N . GLY A 1 84 ? 1.346 0.856 -9.666 1.00 80.75 84 GLY A N 1
ATOM 658 C CA . GLY A 1 84 ? 0.256 0.129 -10.332 1.00 80.75 84 GLY A CA 1
ATOM 659 C C . GLY A 1 84 ? 0.388 -1.399 -10.233 1.00 80.75 84 GLY A C 1
ATOM 660 O O . GLY A 1 84 ? 1.498 -1.902 -10.410 1.00 80.75 84 GLY A O 1
ATOM 661 N N . VAL A 1 85 ? -0.714 -2.140 -10.033 1.00 82.31 85 VAL A N 1
ATOM 662 C CA . VAL A 1 85 ? -0.748 -3.619 -10.193 1.00 82.31 85 VAL A CA 1
ATOM 663 C C . VAL A 1 85 ? -0.804 -4.061 -11.651 1.00 82.31 85 VAL A C 1
ATOM 665 O O . VAL A 1 85 ? -0.559 -5.227 -11.952 1.00 82.31 85 VAL A O 1
ATOM 668 N N . VAL A 1 86 ? -1.107 -3.138 -12.561 1.00 89.56 86 VAL A N 1
ATOM 669 C CA . VAL A 1 86 ? -1.002 -3.347 -14.003 1.00 89.56 86 VAL A CA 1
ATOM 670 C C . VAL A 1 86 ? 0.114 -2.485 -14.580 1.00 89.56 86 VAL A C 1
ATOM 672 O O . VAL A 1 86 ? 0.352 -1.366 -14.111 1.00 89.56 86 VAL A O 1
ATOM 675 N N . ARG A 1 87 ? 0.823 -3.011 -15.580 1.00 89.06 87 ARG A N 1
ATOM 676 C CA . ARG A 1 87 ? 1.752 -2.232 -16.398 1.00 89.06 87 ARG A CA 1
ATOM 677 C C . ARG A 1 87 ? 0.958 -1.593 -17.522 1.00 89.06 87 ARG A C 1
ATOM 679 O O . ARG A 1 87 ? 0.375 -2.302 -18.340 1.00 89.06 87 ARG A O 1
ATOM 686 N N . MET A 1 88 ? 0.955 -0.268 -17.574 1.00 92.25 88 MET A N 1
ATOM 687 C CA . MET A 1 88 ? 0.318 0.454 -18.672 1.00 92.25 88 MET A CA 1
ATOM 688 C C . MET A 1 88 ? 1.195 0.373 -19.928 1.00 92.25 88 MET A C 1
ATOM 690 O O . MET A 1 88 ? 2.381 0.716 -19.897 1.00 92.25 88 MET A O 1
ATOM 694 N N . LEU A 1 89 ? 0.598 -0.095 -21.025 1.00 87.50 89 LEU A N 1
ATOM 695 C CA . LEU A 1 89 ? 1.211 -0.170 -22.354 1.00 87.50 89 LEU A CA 1
ATOM 696 C C . LEU A 1 89 ? 0.978 1.129 -23.137 1.00 87.50 89 LEU A C 1
ATOM 698 O O . LEU A 1 89 ? 1.837 1.555 -23.901 1.00 87.50 89 LEU A O 1
ATOM 702 N N . ASP A 1 90 ? -0.174 1.760 -22.914 1.00 85.50 90 ASP A N 1
ATOM 703 C CA . ASP A 1 90 ? -0.513 3.120 -23.336 1.00 85.50 90 ASP A CA 1
ATOM 704 C C . ASP A 1 90 ? -1.572 3.708 -22.385 1.00 85.50 90 ASP A C 1
ATOM 706 O O . ASP A 1 90 ? -1.716 3.239 -21.259 1.00 85.50 90 ASP A O 1
ATOM 710 N N . GLU A 1 91 ? -2.308 4.738 -22.805 1.00 83.31 91 GLU A N 1
ATOM 711 C CA . GLU A 1 91 ? -3.342 5.389 -21.988 1.00 83.31 91 GLU A CA 1
ATOM 712 C C . GLU A 1 91 ? -4.556 4.496 -21.673 1.00 83.31 91 GLU A C 1
ATOM 714 O O . GLU A 1 91 ? -5.333 4.813 -20.776 1.00 83.31 91 GLU A O 1
ATOM 719 N N . THR A 1 92 ? -4.743 3.386 -22.389 1.00 86.25 92 THR A N 1
ATOM 720 C CA . THR A 1 92 ? -5.954 2.549 -22.308 1.00 86.25 92 THR A CA 1
ATOM 721 C C . THR A 1 92 ? -5.674 1.053 -22.177 1.00 86.25 92 THR A C 1
ATOM 723 O O . THR A 1 92 ? -6.502 0.319 -21.637 1.00 86.25 92 THR A O 1
ATOM 726 N N . ARG A 1 93 ? -4.518 0.580 -22.649 1.00 90.50 93 ARG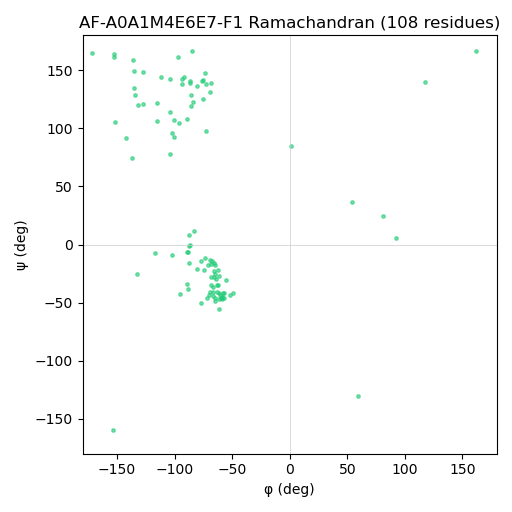 A N 1
ATOM 727 C CA . ARG A 1 93 ? -4.119 -0.830 -22.651 1.00 90.50 93 ARG A CA 1
ATOM 728 C C . ARG A 1 93 ? -3.106 -1.111 -21.553 1.00 90.50 93 ARG A C 1
ATOM 730 O O . ARG A 1 93 ? -2.203 -0.314 -21.299 1.00 90.50 93 ARG A O 1
ATOM 737 N N . TRP A 1 94 ? -3.227 -2.282 -20.940 1.00 95.19 94 TRP A N 1
ATOM 738 C CA . TRP A 1 94 ? -2.369 -2.722 -19.848 1.00 95.19 94 TRP A CA 1
ATOM 739 C C . TRP A 1 94 ? -2.257 -4.245 -19.794 1.00 95.19 94 TRP A C 1
ATOM 74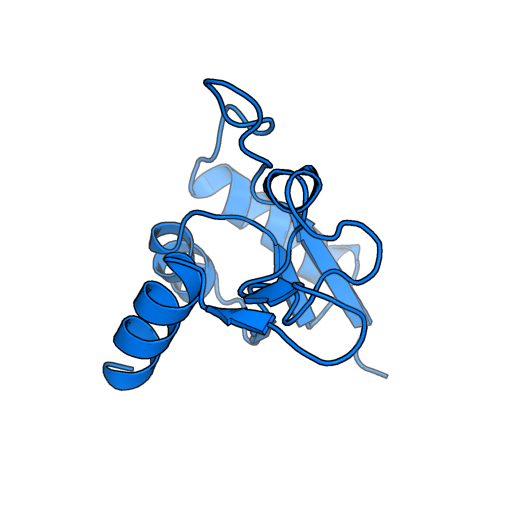1 O O . TRP A 1 94 ? -3.076 -4.961 -20.367 1.00 95.19 94 TRP A O 1
ATOM 751 N N . GLU A 1 95 ? -1.254 -4.728 -19.068 1.00 93.44 95 GLU A N 1
ATOM 752 C CA . GLU A 1 95 ? -1.088 -6.143 -18.723 1.00 93.44 95 GLU A CA 1
ATOM 753 C C . GLU A 1 95 ? -0.903 -6.318 -17.202 1.00 93.44 95 GLU A C 1
ATOM 755 O O . GLU A 1 95 ? -0.391 -5.407 -16.537 1.00 93.44 95 GLU A O 1
ATOM 760 N N . PRO A 1 96 ? -1.354 -7.440 -16.615 1.00 91.25 96 PRO A N 1
ATOM 761 C CA . PRO A 1 96 ? -1.215 -7.677 -15.183 1.00 91.25 96 PRO A CA 1
ATOM 762 C C . PRO A 1 96 ? 0.255 -7.876 -14.798 1.00 91.25 96 PRO A C 1
ATOM 764 O O . PRO A 1 96 ? 1.002 -8.566 -15.489 1.00 91.25 96 PRO A O 1
ATOM 767 N N . LYS A 1 97 ? 0.666 -7.303 -13.663 1.00 85.50 97 LYS A N 1
ATOM 768 C CA . LYS A 1 97 ? 1.951 -7.627 -13.025 1.00 85.50 97 LYS A CA 1
ATOM 769 C C . LYS A 1 97 ? 1.801 -8.865 -12.141 1.00 85.50 97 LYS A C 1
ATOM 771 O O . LYS A 1 97 ? 0.692 -9.226 -11.756 1.00 85.50 97 LYS A O 1
ATOM 776 N N . GLU A 1 98 ? 2.916 -9.456 -11.719 1.00 80.94 98 GLU A N 1
ATOM 777 C CA . GLU A 1 98 ? 2.936 -10.602 -10.791 1.00 80.94 98 GLU A CA 1
ATOM 778 C C . GLU A 1 98 ? 2.070 -10.371 -9.540 1.00 80.94 98 GLU A C 1
ATOM 780 O O . GLU A 1 98 ? 1.280 -11.229 -9.144 1.00 80.94 98 GLU A O 1
ATOM 785 N N . VAL A 1 99 ? 2.129 -9.162 -8.975 1.00 73.88 99 VAL A N 1
ATOM 786 C CA . VAL A 1 99 ? 1.358 -8.823 -7.778 1.00 73.88 99 VAL A CA 1
ATOM 787 C C . VAL A 1 99 ? -0.158 -8.826 -7.995 1.00 73.88 99 VAL A C 1
ATOM 789 O O . VAL A 1 99 ? -0.902 -9.138 -7.068 1.00 73.88 99 VAL A O 1
ATOM 792 N N . PHE A 1 100 ? -0.635 -8.562 -9.217 1.00 84.69 100 PHE A N 1
ATOM 793 C CA . PHE A 1 100 ? -2.055 -8.688 -9.549 1.00 84.69 100 PHE A CA 1
ATOM 794 C C . PHE A 1 100 ? -2.536 -10.119 -9.288 1.00 84.69 100 PHE A C 1
ATOM 796 O O . PHE A 1 100 ? -3.564 -10.333 -8.645 1.00 84.69 100 PHE A O 1
ATOM 803 N N . HIS A 1 101 ? -1.769 -11.107 -9.753 1.00 82.50 101 HIS A N 1
ATOM 804 C CA . HIS A 1 101 ? -2.102 -12.518 -9.585 1.00 82.50 101 HIS A CA 1
ATOM 805 C C . HIS A 1 101 ? -1.982 -12.961 -8.127 1.00 82.50 101 HIS A C 1
ATOM 807 O O . HIS A 1 101 ? -2.866 -13.664 -7.636 1.00 82.50 101 HIS A O 1
ATOM 813 N N . ALA A 1 102 ? -0.944 -12.508 -7.418 1.00 77.81 102 ALA A N 1
ATOM 814 C CA . ALA A 1 102 ? -0.778 -12.791 -5.994 1.00 77.81 102 ALA A CA 1
ATOM 815 C C . ALA A 1 102 ? -1.975 -12.285 -5.168 1.00 77.81 102 ALA A C 1
ATOM 817 O O . ALA A 1 102 ? -2.531 -13.029 -4.355 1.00 77.81 102 ALA A O 1
ATOM 818 N N . MET A 1 103 ? -2.432 -11.055 -5.432 1.00 73.12 103 MET A N 1
ATOM 819 C CA . MET A 1 103 ? -3.610 -10.479 -4.780 1.00 73.12 103 MET A CA 1
ATOM 820 C C . MET A 1 103 ? -4.895 -11.220 -5.136 1.00 73.12 103 MET A C 1
ATOM 822 O O . MET A 1 103 ? -5.653 -11.584 -4.240 1.00 73.12 103 MET A O 1
ATOM 826 N N . ALA A 1 104 ? -5.132 -11.481 -6.426 1.00 79.94 104 ALA A N 1
ATOM 827 C CA . ALA A 1 104 ? -6.317 -12.210 -6.873 1.00 79.94 104 ALA A CA 1
ATOM 828 C C . ALA A 1 104 ? -6.407 -13.590 -6.202 1.00 79.94 104 ALA A C 1
ATOM 830 O O . ALA A 1 104 ? -7.472 -13.990 -5.733 1.00 79.94 104 ALA A O 1
ATOM 831 N N . ALA A 1 105 ? -5.274 -14.287 -6.083 1.00 78.12 105 ALA A N 1
ATOM 832 C CA . ALA A 1 105 ? -5.205 -15.567 -5.397 1.00 78.12 105 ALA A CA 1
ATOM 833 C C . ALA A 1 105 ? -5.473 -15.444 -3.889 1.00 78.12 105 ALA A C 1
ATOM 835 O O . ALA A 1 105 ? -6.142 -16.312 -3.335 1.00 78.12 105 ALA A O 1
ATOM 836 N N . ARG A 1 106 ? -4.953 -14.411 -3.206 1.00 72.44 106 ARG A N 1
ATOM 837 C CA . ARG A 1 106 ? -5.189 -14.192 -1.764 1.00 72.44 106 ARG A CA 1
ATOM 838 C C . ARG A 1 106 ? -6.647 -13.851 -1.475 1.00 72.44 106 ARG A C 1
ATOM 840 O O . ARG A 1 106 ? -7.205 -14.438 -0.557 1.00 72.44 106 ARG A O 1
ATOM 847 N N . TYR A 1 107 ? -7.260 -12.976 -2.270 1.00 70.88 107 TYR A N 1
ATOM 848 C CA . TYR A 1 107 ? -8.663 -12.586 -2.099 1.00 70.88 107 TYR A CA 1
ATOM 849 C C . TYR A 1 107 ? -9.647 -13.713 -2.402 1.00 70.88 107 TYR A C 1
ATOM 851 O O . TYR A 1 107 ? -10.708 -13.769 -1.797 1.00 70.88 107 TYR A O 1
ATOM 859 N N . ALA A 1 108 ? -9.292 -14.652 -3.279 1.00 71.50 108 ALA A N 1
ATOM 860 C CA . ALA A 1 108 ? -10.109 -15.841 -3.512 1.00 71.50 108 ALA A CA 1
ATOM 861 C C . ALA A 1 108 ? -10.124 -16.831 -2.325 1.00 71.50 108 ALA A C 1
ATOM 863 O O . ALA A 1 108 ? -10.931 -17.757 -2.328 1.00 71.50 108 ALA A O 1
ATOM 864 N N . ARG A 1 109 ? -9.216 -16.685 -1.346 1.00 67.19 109 ARG A N 1
ATOM 865 C CA . ARG A 1 109 ? -9.094 -17.576 -0.174 1.00 67.19 109 ARG A CA 1
ATOM 866 C C . ARG A 1 109 ? -9.687 -16.999 1.114 1.00 67.19 109 ARG A C 1
ATOM 868 O O . ARG A 1 109 ? -9.718 -17.716 2.112 1.00 67.19 109 ARG A O 1
ATOM 875 N N . SER A 1 110 ? -10.075 -15.728 1.100 1.00 57.91 110 SER A N 1
ATOM 876 C CA . SER A 1 110 ? -10.582 -14.960 2.246 1.00 57.91 110 SER A CA 1
ATOM 877 C C . SER A 1 110 ? -12.088 -14.774 2.201 1.00 57.91 110 SER A C 1
ATOM 879 O O . SER A 1 110 ? -12.608 -14.613 1.076 1.00 57.91 110 SER A O 1
#

Radius of gyration: 14.89 Å; Cα contacts (8 Å, |Δi|>4): 157; chains: 1; bounding box: 35×30×41 Å

Foldseek 3Di:
DAAEDEAEPFQDDDPDGPNNDDDLVVVLVVVCCCCPVVVHLAYAYFDQDPVCVVSCVVSPNPYYNYFDQDDQVQADPRCSRHSHQWHHPHPPDTDGDPSVVVVVVVVVVD

Organism: NCBI:txid93944

Secondary structure (DSSP, 8-state):
---EEEEEEE---TTS-SS----HHHHHHHHHIIIIIS---EEEEEES-TTHHHHHHHTT-S-B---EEE-TTS-GGGGGG--EEEEESSSS-EEE-HHHHHHHHHHTT-